Protein AF-A0A4R4FF65-F1 (afdb_monomer_lite)

InterPro domains:
  IPR001451 Hexapeptide repeat [PF00132] (103-134)
  IPR011004 Trimeric LpxA-like superfamily [SSF51161] (49-153)
  IPR024688 Maltose/galactoside acetyltransferase domain [PF12464] (8-51)
  IPR024688 Maltose/galactoside acetyltransferase domain [SM01266] (6-60)
  IPR051159 Hexapeptide-repeat containing acetyltransferases [PTHR23416] (49-154)

Structure (mmCIF, N/CA/C/O backbone):
data_AF-A0A4R4FF65-F1
#
_entry.id   AF-A0A4R4FF65-F1
#
loop_
_atom_site.group_PDB
_atom_site.id
_atom_site.type_symbol
_atom_site.label_atom_id
_atom_site.label_alt_id
_atom_site.label_comp_id
_atom_site.label_asym_id
_atom_site.label_entity_id
_atom_site.label_seq_id
_atom_site.pdbx_PDB_ins_code
_atom_site.Cartn_x
_atom_site.Cartn_y
_atom_site.Cartn_z
_atom_site.occupancy
_atom_site.B_iso_or_equiv
_atom_site.auth_seq_id
_atom_site.auth_comp_id
_atom_site.auth_asym_id
_atom_site.auth_atom_id
_atom_site.pdbx_PDB_model_num
ATOM 1 N N . MET A 1 1 ? 6.578 29.396 -7.187 1.00 62.75 1 MET A N 1
ATOM 2 C CA . MET A 1 1 ? 7.983 28.950 -7.055 1.00 62.75 1 MET A CA 1
ATOM 3 C C . MET A 1 1 ? 8.237 27.900 -8.118 1.00 62.75 1 MET A C 1
ATOM 5 O O . MET A 1 1 ? 7.314 27.151 -8.413 1.00 62.75 1 MET A O 1
ATOM 9 N N . ASN A 1 2 ? 9.427 27.871 -8.720 1.00 80.75 2 ASN A N 1
ATOM 10 C CA . ASN A 1 2 ? 9.789 26.778 -9.625 1.00 80.75 2 ASN A CA 1
ATOM 11 C C . ASN A 1 2 ? 9.836 25.466 -8.830 1.00 80.75 2 ASN A C 1
ATOM 13 O O . ASN A 1 2 ? 10.311 25.469 -7.695 1.00 80.75 2 ASN A O 1
ATOM 17 N N . LYS A 1 3 ? 9.320 24.378 -9.412 1.00 87.00 3 LYS A N 1
ATOM 18 C CA . LYS A 1 3 ? 9.414 23.034 -8.826 1.00 87.00 3 LYS A CA 1
ATOM 19 C C . LYS A 1 3 ? 10.885 22.621 -8.745 1.00 87.00 3 LYS A C 1
ATOM 21 O O . LYS A 1 3 ? 11.617 22.839 -9.715 1.00 87.00 3 LYS A O 1
ATOM 26 N N . ASP A 1 4 ? 11.296 22.043 -7.620 1.00 92.12 4 ASP A N 1
ATOM 27 C CA . ASP A 1 4 ? 12.595 21.374 -7.520 1.00 92.12 4 ASP A CA 1
ATOM 28 C C . ASP A 1 4 ? 12.581 20.042 -8.291 1.00 92.12 4 ASP A C 1
ATOM 30 O O . ASP A 1 4 ? 11.540 19.602 -8.796 1.00 92.12 4 ASP A O 1
ATOM 34 N N . GLU A 1 5 ? 13.744 19.413 -8.449 1.00 91.06 5 GLU A N 1
ATOM 35 C CA . GLU A 1 5 ? 13.855 18.221 -9.292 1.00 91.06 5 GLU A CA 1
ATOM 36 C C . GLU A 1 5 ? 13.153 17.008 -8.659 1.00 91.06 5 GLU A C 1
ATOM 38 O O . GLU A 1 5 ? 12.649 16.144 -9.379 1.00 91.06 5 GLU A O 1
ATOM 43 N N . LEU A 1 6 ? 13.035 16.969 -7.326 1.00 82.44 6 LEU A N 1
ATOM 44 C CA . LEU A 1 6 ? 12.293 15.934 -6.601 1.00 82.44 6 LEU A CA 1
ATOM 45 C C . LEU A 1 6 ? 10.779 16.072 -6.802 1.00 82.44 6 LEU A C 1
ATOM 47 O O . LEU A 1 6 ? 10.093 15.074 -7.014 1.00 82.44 6 LEU A O 1
ATOM 51 N N . GLN A 1 7 ? 10.255 17.292 -6.802 1.00 85.81 7 GLN A N 1
ATOM 52 C CA . GLN A 1 7 ? 8.849 17.571 -7.055 1.00 85.81 7 GLN A CA 1
ATO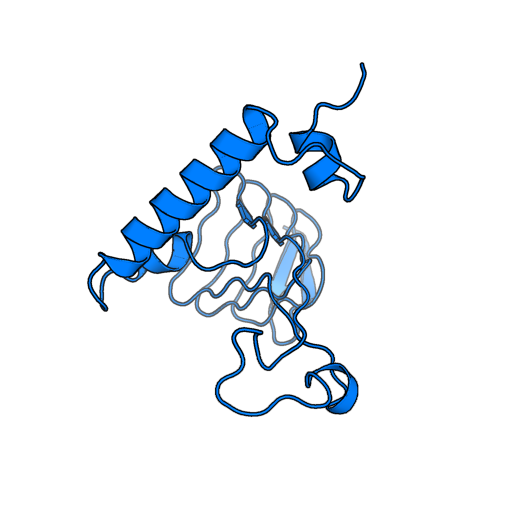M 53 C C . GLN A 1 7 ? 8.485 17.266 -8.509 1.00 85.81 7 GLN A C 1
ATOM 55 O O . GLN A 1 7 ? 7.465 16.631 -8.754 1.00 85.81 7 GLN A O 1
ATOM 60 N N . LYS A 1 8 ? 9.347 17.617 -9.474 1.00 85.88 8 LYS A N 1
ATOM 61 C CA . LYS A 1 8 ? 9.184 17.184 -10.874 1.00 85.88 8 LYS A CA 1
ATOM 62 C C . LYS A 1 8 ? 9.161 15.658 -10.987 1.00 85.88 8 LYS A C 1
ATOM 64 O O . LYS A 1 8 ? 8.294 15.112 -11.662 1.00 85.88 8 LYS A O 1
ATOM 69 N N . CYS A 1 9 ? 10.053 14.967 -10.271 1.00 73.62 9 CYS A N 1
ATOM 70 C CA . CYS A 1 9 ? 10.058 13.506 -10.193 1.00 73.62 9 CYS A CA 1
ATOM 71 C C . CYS A 1 9 ? 8.748 12.939 -9.608 1.00 73.62 9 CYS A C 1
ATOM 73 O O . CYS A 1 9 ? 8.252 11.932 -10.111 1.00 73.62 9 CYS A O 1
ATOM 75 N N . HIS A 1 10 ? 8.176 13.555 -8.568 1.00 79.31 10 HIS A N 1
ATOM 76 C CA . HIS A 1 10 ? 6.910 13.122 -7.960 1.00 79.31 10 HIS A CA 1
ATOM 77 C C . HIS A 1 10 ? 5.681 13.418 -8.825 1.00 79.31 10 HIS A C 1
ATOM 79 O O . HIS A 1 10 ? 4.732 12.634 -8.819 1.00 79.31 10 HIS A O 1
ATOM 85 N N . ASP A 1 11 ? 5.726 14.502 -9.594 1.00 84.06 11 ASP A N 1
ATOM 86 C CA . ASP A 1 11 ? 4.644 14.936 -10.478 1.00 84.06 11 ASP A CA 1
ATOM 87 C C . ASP A 1 11 ? 4.687 14.248 -11.858 1.00 84.06 11 ASP A C 1
ATOM 89 O O . ASP A 1 11 ? 3.785 14.439 -12.672 1.00 84.06 11 ASP A O 1
ATOM 93 N N . GLY A 1 12 ? 5.718 13.435 -12.129 1.00 72.69 12 GLY A N 1
ATOM 94 C CA . GLY A 1 12 ? 5.894 12.727 -13.403 1.00 72.69 12 GLY A CA 1
ATOM 95 C C . GLY A 1 12 ? 6.432 13.600 -14.545 1.00 72.69 12 GLY A C 1
ATOM 96 O O . GLY A 1 12 ? 6.235 13.276 -15.714 1.00 72.69 12 GLY A O 1
ATOM 97 N N . GLU A 1 13 ? 7.099 14.706 -14.221 1.00 87.69 13 GLU A N 1
ATOM 98 C CA . GLU A 1 13 ? 7.727 15.634 -15.165 1.00 87.69 13 GLU A CA 1
ATOM 99 C C . GLU A 1 13 ? 9.208 15.279 -15.423 1.00 87.69 13 GLU A C 1
ATOM 101 O O . GLU A 1 13 ? 9.821 14.499 -14.692 1.00 87.69 13 GLU A O 1
ATOM 106 N N . ASN A 1 14 ? 9.823 15.875 -16.454 1.00 78.62 14 ASN A N 1
ATOM 107 C CA . ASN A 1 14 ? 11.261 15.716 -16.715 1.00 78.62 14 ASN A CA 1
ATOM 108 C C . ASN A 1 14 ? 12.099 16.356 -15.594 1.00 78.62 14 ASN A C 1
ATOM 110 O O . ASN A 1 14 ? 11.927 17.541 -15.305 1.00 78.62 14 ASN A O 1
ATOM 114 N N . PHE A 1 15 ? 13.048 15.603 -15.027 1.00 87.06 15 PHE A N 1
ATOM 115 C CA . PHE A 1 15 ? 13.923 16.063 -13.943 1.00 87.06 15 PHE A CA 1
ATOM 116 C C . PHE A 1 15 ? 15.403 15.699 -14.154 1.00 87.06 15 PHE A C 1
ATOM 118 O O . PHE A 1 15 ? 15.752 14.789 -14.911 1.00 87.06 15 PHE A O 1
ATOM 125 N N . ILE A 1 16 ? 16.291 16.410 -13.459 1.00 81.81 16 ILE A N 1
ATOM 126 C CA . ILE A 1 16 ? 17.744 16.235 -13.486 1.00 81.81 16 ILE A CA 1
ATOM 127 C C . ILE A 1 16 ? 18.153 15.152 -12.476 1.00 81.81 16 ILE A C 1
ATOM 129 O O . ILE A 1 16 ? 18.171 15.358 -11.264 1.00 81.81 16 ILE A O 1
ATOM 133 N N . ALA A 1 17 ? 18.539 13.979 -12.981 1.00 55.12 17 ALA A N 1
ATOM 134 C CA . ALA A 1 17 ? 18.786 12.795 -12.153 1.00 55.12 17 ALA A CA 1
ATOM 135 C C . ALA A 1 17 ? 19.985 12.896 -11.181 1.00 55.12 17 ALA A C 1
ATOM 137 O O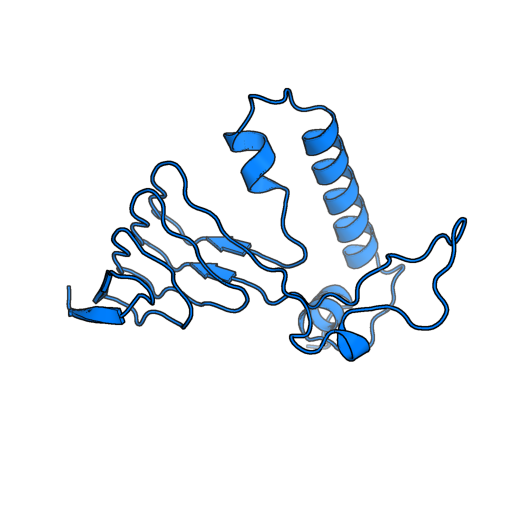 . ALA A 1 17 ? 20.086 12.096 -10.252 1.00 55.12 17 ALA A O 1
ATOM 138 N N . ASN A 1 18 ? 20.906 13.846 -11.382 1.00 81.31 18 ASN A N 1
ATOM 139 C CA . ASN A 1 18 ? 22.043 14.079 -10.482 1.00 81.31 18 ASN A CA 1
ATOM 140 C C . ASN A 1 18 ? 21.819 15.237 -9.493 1.00 81.31 18 ASN A C 1
ATOM 142 O O . ASN A 1 18 ? 22.748 15.576 -8.756 1.00 81.31 18 ASN A O 1
ATOM 146 N N . ALA A 1 19 ? 20.615 15.816 -9.449 1.00 85.62 19 ALA A N 1
ATOM 147 C CA . ALA A 1 19 ? 20.272 16.846 -8.478 1.00 85.62 19 ALA A CA 1
ATOM 148 C C . ALA A 1 19 ? 20.422 16.316 -7.033 1.00 85.62 19 ALA A C 1
ATOM 150 O O . ALA A 1 19 ? 20.128 15.139 -6.784 1.00 85.62 19 ALA A O 1
ATOM 151 N N . PRO A 1 20 ? 20.892 17.132 -6.070 1.00 84.38 20 PRO A N 1
ATOM 152 C CA . PRO A 1 20 ? 21.173 16.690 -4.701 1.00 84.38 20 PRO A CA 1
ATOM 153 C C . PRO A 1 20 ? 20.009 15.960 -4.016 1.00 84.38 20 PRO A C 1
ATOM 155 O O . PRO A 1 20 ? 20.219 14.945 -3.350 1.00 84.38 20 PRO A O 1
ATOM 158 N N . GLU A 1 21 ? 18.786 16.438 -4.215 1.00 81.56 21 GLU A N 1
ATOM 159 C CA . GLU A 1 21 ? 17.540 15.883 -3.694 1.00 81.56 21 GLU A CA 1
ATOM 160 C C . GLU A 1 21 ? 17.220 14.503 -4.291 1.00 81.56 21 GLU A C 1
ATOM 162 O O . GLU A 1 21 ? 16.879 13.570 -3.559 1.00 81.56 21 GLU A O 1
ATOM 167 N N . ILE A 1 22 ? 17.464 14.319 -5.591 1.00 75.88 22 ILE A N 1
ATOM 168 C CA . ILE A 1 22 ? 17.323 13.031 -6.280 1.00 75.88 22 ILE A CA 1
ATOM 169 C C . ILE A 1 22 ? 18.410 12.053 -5.827 1.00 75.88 22 ILE A C 1
ATOM 171 O O . ILE A 1 22 ? 18.132 10.892 -5.519 1.00 75.88 22 ILE A O 1
ATOM 175 N N . VAL A 1 23 ? 19.658 12.512 -5.717 1.00 72.06 23 VAL A N 1
ATOM 176 C CA . VAL A 1 23 ? 20.777 11.692 -5.228 1.00 72.06 23 VAL A CA 1
ATOM 177 C C . VAL A 1 23 ? 20.544 11.258 -3.778 1.00 72.06 23 VAL A C 1
ATOM 179 O O . VAL A 1 23 ? 20.841 10.113 -3.424 1.00 72.06 23 VAL A O 1
ATOM 182 N N . SER A 1 24 ? 19.994 12.137 -2.938 1.00 75.44 24 SER A N 1
ATOM 183 C CA . SER A 1 24 ? 19.607 11.832 -1.557 1.00 75.44 24 SER A CA 1
ATOM 184 C C . SER A 1 24 ? 18.493 10.781 -1.504 1.00 75.44 24 SER A C 1
ATOM 186 O O . SER A 1 24 ? 18.629 9.776 -0.799 1.00 75.44 24 SER A O 1
ATOM 188 N N . MET A 1 25 ? 17.454 10.934 -2.334 1.00 76.25 25 MET A N 1
ATOM 189 C CA . MET A 1 25 ? 16.380 9.948 -2.493 1.00 76.25 25 MET A CA 1
ATOM 190 C C . MET A 1 25 ? 16.928 8.569 -2.904 1.00 76.25 25 MET A C 1
ATOM 192 O O . MET A 1 25 ? 16.613 7.562 -2.266 1.00 76.25 25 MET A O 1
ATOM 196 N N . ILE A 1 26 ? 17.820 8.508 -3.901 1.00 62.25 26 ILE A N 1
ATOM 197 C CA . ILE A 1 26 ? 18.449 7.261 -4.374 1.00 62.25 26 ILE A CA 1
ATOM 198 C C . ILE A 1 26 ? 19.315 6.616 -3.281 1.00 62.25 26 ILE A C 1
ATOM 200 O O . ILE A 1 26 ? 19.302 5.394 -3.104 1.00 62.25 26 ILE A O 1
ATOM 204 N N . LYS A 1 27 ? 20.083 7.413 -2.527 1.00 59.66 27 LYS A N 1
ATOM 205 C CA . LYS A 1 27 ? 20.887 6.915 -1.398 1.00 59.66 27 LYS A CA 1
ATOM 206 C C . LYS A 1 27 ? 20.003 6.342 -0.292 1.00 59.66 27 LYS A C 1
ATOM 208 O O . LYS A 1 27 ? 20.335 5.282 0.242 1.00 59.66 27 LYS A O 1
ATOM 213 N N . ASN A 1 28 ? 18.883 6.994 0.016 1.00 63.44 28 ASN A N 1
ATOM 214 C CA . ASN A 1 28 ? 17.926 6.504 1.001 1.00 63.44 28 ASN A CA 1
ATOM 215 C C . ASN A 1 28 ? 17.268 5.192 0.545 1.00 63.44 28 ASN A C 1
ATOM 217 O O . ASN A 1 28 ? 17.249 4.235 1.313 1.00 63.44 28 ASN A O 1
ATOM 221 N N . ALA A 1 29 ? 16.845 5.095 -0.719 1.00 52.56 29 ALA A N 1
ATOM 222 C CA . ALA A 1 29 ? 16.308 3.857 -1.286 1.00 52.56 29 ALA A CA 1
ATOM 223 C C . ALA A 1 29 ? 17.314 2.696 -1.174 1.00 52.56 29 ALA A C 1
ATOM 225 O O . ALA A 1 29 ? 16.993 1.637 -0.642 1.00 52.56 29 ALA A O 1
ATOM 226 N N . ARG A 1 30 ? 18.581 2.920 -1.556 1.00 54.81 30 ARG A N 1
ATOM 227 C CA . ARG A 1 30 ? 19.656 1.916 -1.424 1.00 54.81 30 ARG A CA 1
ATOM 228 C C . ARG A 1 30 ? 19.921 1.509 0.027 1.00 54.81 30 ARG A C 1
ATOM 230 O O . ARG A 1 30 ? 20.261 0.355 0.278 1.00 54.81 30 ARG A O 1
ATOM 237 N N . ARG A 1 31 ? 19.810 2.439 0.980 1.00 65.94 31 ARG A N 1
ATOM 238 C CA . ARG A 1 31 ? 19.932 2.154 2.418 1.00 65.94 31 ARG A CA 1
ATOM 239 C C . ARG A 1 31 ? 18.809 1.227 2.880 1.00 65.94 31 ARG A C 1
ATOM 241 O O . ARG A 1 31 ? 19.105 0.215 3.504 1.00 65.94 31 ARG A O 1
ATOM 248 N N . LEU A 1 32 ? 17.564 1.533 2.518 1.00 53.66 32 LEU A N 1
ATOM 249 C CA . LEU A 1 32 ? 16.397 0.722 2.869 1.00 53.66 32 LEU A CA 1
ATOM 250 C C . LEU A 1 32 ? 16.482 -0.678 2.245 1.00 53.66 32 LEU A C 1
ATOM 252 O O . LEU A 1 32 ? 16.333 -1.664 2.955 1.00 53.66 32 LEU A O 1
ATOM 256 N N . THR A 1 33 ? 16.865 -0.799 0.970 1.00 47.59 33 THR A N 1
ATOM 257 C CA . THR A 1 33 ? 17.077 -2.111 0.327 1.00 47.59 33 THR A CA 1
ATOM 258 C C . THR A 1 33 ? 18.145 -2.950 1.032 1.00 47.59 33 THR A C 1
ATOM 260 O O . THR A 1 33 ? 17.979 -4.158 1.185 1.00 47.59 33 THR A O 1
ATOM 263 N N . ARG A 1 34 ? 19.245 -2.338 1.492 1.00 54.91 34 ARG A N 1
ATOM 264 C CA . ARG A 1 34 ? 20.256 -3.061 2.281 1.00 54.91 34 ARG A CA 1
ATOM 265 C C . ARG A 1 34 ? 19.695 -3.526 3.617 1.00 54.91 34 ARG A C 1
ATOM 267 O O . ARG A 1 34 ? 19.923 -4.675 3.959 1.00 54.91 34 ARG A O 1
ATOM 274 N N . MET A 1 35 ? 18.945 -2.669 4.311 1.00 52.28 35 MET A N 1
ATOM 275 C CA . MET A 1 35 ? 18.279 -3.019 5.570 1.00 52.28 35 MET A CA 1
ATOM 276 C C . MET A 1 35 ? 17.289 -4.178 5.394 1.00 52.28 35 MET A C 1
ATOM 278 O O . MET A 1 35 ? 17.235 -5.057 6.246 1.00 52.28 35 MET A O 1
ATOM 282 N N . TYR A 1 36 ? 16.568 -4.226 4.268 1.00 57.97 36 TYR A N 1
ATOM 283 C CA . TYR A 1 36 ? 15.707 -5.357 3.915 1.00 57.97 36 TYR A CA 1
ATOM 284 C C . TYR A 1 36 ? 16.517 -6.637 3.705 1.00 57.97 36 TYR A C 1
ATOM 286 O O . TYR A 1 36 ? 16.244 -7.653 4.338 1.00 57.97 36 TYR A O 1
ATOM 294 N N . ASN A 1 37 ? 17.553 -6.585 2.865 1.00 49.56 37 ASN A N 1
ATOM 295 C CA . ASN A 1 37 ? 18.378 -7.754 2.553 1.00 49.56 37 ASN A CA 1
ATOM 296 C C . ASN A 1 37 ? 19.176 -8.274 3.759 1.00 49.56 37 ASN A C 1
ATOM 298 O O . ASN A 1 37 ? 19.511 -9.453 3.791 1.00 49.56 37 ASN A O 1
ATOM 302 N N . SER A 1 38 ? 19.491 -7.411 4.729 1.00 54.38 38 SER A N 1
ATOM 303 C CA . SER A 1 38 ? 20.193 -7.775 5.965 1.00 54.38 38 SER A CA 1
ATOM 304 C C . SER A 1 38 ? 19.263 -8.156 7.118 1.00 54.38 38 SER A C 1
ATOM 306 O O . SER A 1 38 ? 19.753 -8.469 8.197 1.00 54.38 38 SER A O 1
ATOM 308 N N . SER A 1 39 ? 17.944 -8.063 6.940 1.00 55.94 39 SER A N 1
ATOM 309 C CA . SER A 1 39 ? 16.981 -8.471 7.965 1.00 55.94 39 SER A CA 1
ATOM 310 C C . SER A 1 39 ? 16.807 -9.990 7.966 1.00 55.94 39 SER A C 1
ATOM 312 O O . SER A 1 39 ? 16.900 -10.628 6.913 1.00 55.94 39 SER A O 1
ATOM 314 N N . GLU A 1 40 ? 16.527 -10.590 9.120 1.00 46.34 40 GLU A N 1
ATOM 315 C CA . GLU A 1 40 ? 16.196 -12.017 9.189 1.00 46.34 40 GLU A CA 1
ATOM 316 C C . GLU A 1 40 ? 14.827 -12.295 8.549 1.00 46.34 40 GLU A C 1
ATOM 318 O O . GLU A 1 40 ? 14.016 -11.385 8.351 1.00 46.34 40 GLU A O 1
ATOM 323 N N . TYR A 1 41 ? 14.597 -13.535 8.111 1.00 39.44 41 TYR A N 1
ATOM 324 C CA . TYR A 1 41 ? 13.389 -13.918 7.365 1.00 39.44 41 TYR A CA 1
ATOM 325 C C . TYR A 1 41 ? 12.095 -13.678 8.165 1.00 39.44 41 TYR A C 1
ATOM 327 O O . TYR A 1 41 ? 11.058 -13.362 7.587 1.00 39.44 41 TYR A O 1
ATOM 335 N N . ASP A 1 42 ? 12.180 -13.776 9.487 1.00 41.12 42 ASP A N 1
ATOM 336 C CA . ASP A 1 42 ? 11.118 -13.591 10.476 1.00 41.12 42 ASP A CA 1
ATOM 337 C C . ASP A 1 42 ? 11.010 -12.153 11.023 1.00 41.12 42 ASP A C 1
ATOM 339 O O . ASP A 1 42 ? 10.089 -11.855 11.783 1.00 41.12 42 ASP A O 1
ATOM 343 N N . ALA A 1 43 ? 11.858 -11.221 10.572 1.00 53.47 43 ALA A N 1
ATOM 344 C CA . ALA A 1 43 ? 11.748 -9.790 10.873 1.00 53.47 43 ALA A CA 1
ATOM 345 C C . ALA A 1 43 ? 10.656 -9.109 10.016 1.00 53.47 43 ALA A C 1
ATOM 347 O O . ALA A 1 43 ? 10.914 -8.167 9.258 1.00 53.47 43 ALA A O 1
ATOM 348 N N . VAL A 1 44 ? 9.426 -9.624 10.113 1.00 47.97 44 VAL A N 1
ATOM 349 C CA . VAL A 1 44 ? 8.265 -9.279 9.273 1.00 47.97 44 VAL A CA 1
ATOM 350 C C . VAL A 1 44 ? 7.977 -7.774 9.282 1.00 47.97 44 VAL A C 1
ATOM 352 O O . VAL A 1 44 ? 7.803 -7.190 8.212 1.00 47.97 44 VAL A O 1
ATOM 355 N N . ASP A 1 45 ? 8.040 -7.126 10.446 1.00 47.12 45 ASP A N 1
ATOM 356 C CA . ASP A 1 45 ? 7.730 -5.695 10.601 1.00 47.12 45 ASP A CA 1
ATOM 357 C C . ASP A 1 45 ? 8.751 -4.791 9.887 1.00 47.12 45 ASP A C 1
ATOM 359 O O . ASP A 1 45 ? 8.410 -3.787 9.259 1.00 47.12 45 ASP A O 1
ATOM 363 N N . VAL A 1 46 ? 10.028 -5.187 9.908 1.00 53.94 46 VAL A N 1
ATOM 364 C CA . VAL A 1 46 ? 11.112 -4.480 9.212 1.00 53.94 46 VAL A CA 1
ATOM 365 C C . VAL A 1 46 ? 10.975 -4.663 7.702 1.00 53.94 46 VAL A C 1
ATOM 367 O O . VAL A 1 46 ? 11.120 -3.704 6.946 1.00 53.94 46 VAL A O 1
ATOM 370 N N . ARG A 1 47 ? 10.641 -5.876 7.251 1.00 54.72 47 ARG A N 1
ATOM 371 C CA . ARG A 1 47 ? 10.507 -6.218 5.829 1.00 54.72 47 ARG A CA 1
ATOM 372 C C . ARG A 1 47 ? 9.288 -5.574 5.164 1.00 54.72 47 ARG A C 1
ATOM 374 O O . ARG A 1 47 ? 9.404 -5.117 4.026 1.00 54.72 47 ARG A O 1
ATOM 381 N N . GLN A 1 48 ? 8.154 -5.502 5.862 1.00 54.00 48 GLN A N 1
ATOM 382 C CA . GLN A 1 48 ? 6.915 -4.891 5.361 1.00 54.00 48 GLN A CA 1
ATOM 383 C C . GLN A 1 48 ? 7.048 -3.386 5.112 1.00 54.00 48 GLN A C 1
ATOM 385 O O . GLN A 1 48 ? 6.438 -2.867 4.186 1.00 54.00 48 GLN A O 1
ATOM 390 N N . SER A 1 49 ? 7.901 -2.691 5.863 1.00 49.38 49 SER A N 1
ATOM 391 C CA . SER A 1 49 ? 8.124 -1.252 5.671 1.00 49.38 49 SER A CA 1
ATOM 392 C C . SER A 1 49 ? 8.987 -0.882 4.444 1.00 49.38 49 SER A C 1
ATOM 394 O O . SER A 1 49 ? 9.161 0.305 4.169 1.00 49.38 49 SER A O 1
ATOM 396 N N . ILE A 1 50 ? 9.542 -1.860 3.702 1.00 55.88 50 ILE A N 1
ATOM 397 C CA . ILE A 1 50 ? 10.564 -1.628 2.655 1.00 55.88 50 ILE A CA 1
ATOM 398 C C . ILE A 1 50 ? 10.123 -2.043 1.227 1.00 55.88 50 ILE A C 1
ATOM 400 O O . ILE A 1 50 ? 10.702 -1.571 0.247 1.00 55.88 50 ILE A O 1
ATOM 404 N N . LEU A 1 51 ? 9.119 -2.909 1.066 1.00 51.44 51 LEU A N 1
ATOM 405 C CA . LEU A 1 51 ? 8.774 -3.553 -0.215 1.00 51.44 51 LEU A CA 1
ATOM 406 C C . LEU A 1 51 ? 7.649 -2.852 -0.998 1.00 51.44 51 LEU A C 1
ATOM 408 O O . LEU A 1 51 ? 6.598 -3.447 -1.208 1.00 51.44 51 LEU A O 1
ATOM 412 N N . ASP A 1 52 ? 7.873 -1.647 -1.523 1.00 56.44 52 ASP A N 1
ATOM 413 C CA . ASP A 1 52 ? 6.920 -1.057 -2.472 1.00 56.44 52 ASP A CA 1
ATOM 414 C C . ASP A 1 52 ? 7.587 -0.298 -3.622 1.00 56.44 52 ASP A C 1
ATOM 416 O O . ASP A 1 52 ? 8.511 0.493 -3.440 1.00 56.44 52 ASP A O 1
ATOM 420 N N . CYS A 1 53 ? 7.116 -0.567 -4.847 1.00 61.19 53 CYS A N 1
ATOM 421 C CA . CYS A 1 53 ? 7.604 0.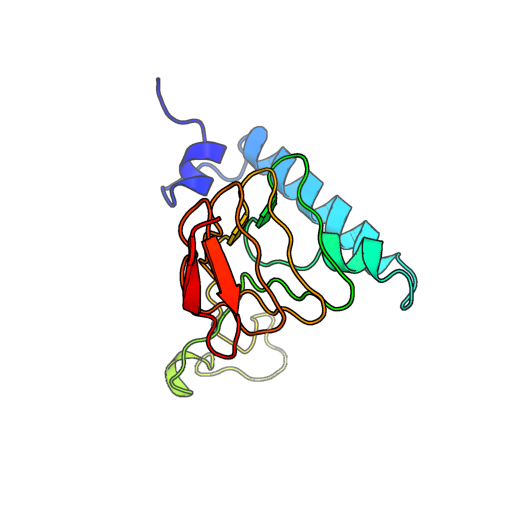058 -6.080 1.00 61.19 53 CYS A CA 1
ATOM 422 C C . CYS A 1 53 ? 7.199 1.538 -6.203 1.00 61.19 53 CYS A C 1
ATOM 424 O O . CYS A 1 53 ? 7.662 2.219 -7.119 1.00 61.19 53 CYS A O 1
ATOM 426 N N . ASN A 1 54 ? 6.318 2.027 -5.328 1.00 64.25 54 ASN A N 1
ATOM 427 C CA . ASN A 1 54 ? 5.894 3.421 -5.245 1.00 64.25 54 ASN A CA 1
ATOM 428 C C . ASN A 1 54 ? 5.671 3.833 -3.775 1.00 64.25 54 ASN A C 1
ATOM 430 O O . ASN A 1 54 ? 5.826 3.034 -2.857 1.00 64.25 54 ASN A O 1
ATOM 434 N N . LYS A 1 55 ? 5.331 5.100 -3.536 1.00 78.31 55 LYS A N 1
ATOM 435 C CA . LYS A 1 55 ? 5.158 5.664 -2.197 1.00 78.31 55 LYS A CA 1
ATOM 436 C C . LYS A 1 55 ? 3.938 5.070 -1.486 1.00 78.31 55 LYS A C 1
ATOM 438 O O . LYS A 1 55 ? 2.847 5.029 -2.054 1.00 78.31 55 LYS A O 1
ATOM 443 N N . ILE A 1 56 ? 4.114 4.729 -0.214 1.00 79.44 56 ILE A N 1
ATOM 444 C CA . ILE A 1 56 ? 3.022 4.538 0.741 1.00 79.44 56 ILE A CA 1
ATOM 445 C C . ILE A 1 56 ? 3.082 5.664 1.768 1.00 79.44 56 ILE A C 1
ATOM 447 O O . ILE A 1 56 ? 4.128 5.909 2.370 1.00 79.44 56 ILE A O 1
ATOM 451 N N . VAL A 1 57 ? 1.966 6.371 1.937 1.00 81.81 57 VAL A N 1
ATOM 452 C CA . VAL A 1 57 ? 1.794 7.418 2.950 1.00 81.81 57 VAL A CA 1
ATOM 453 C C . VAL A 1 57 ? 0.790 6.931 3.981 1.00 81.81 57 VAL A C 1
ATOM 455 O O . VAL A 1 57 ? -0.302 6.513 3.612 1.00 81.81 57 VAL A O 1
ATOM 458 N N . ILE A 1 58 ? 1.157 7.003 5.259 1.00 84.00 58 ILE A N 1
ATOM 459 C CA . ILE A 1 58 ? 0.299 6.639 6.389 1.00 84.00 58 ILE A CA 1
ATOM 460 C C . ILE A 1 58 ? 0.215 7.850 7.318 1.00 84.00 58 ILE A C 1
ATOM 462 O O . ILE A 1 58 ? 1.251 8.373 7.729 1.00 84.00 58 ILE A O 1
ATOM 466 N N . GLY A 1 59 ? -1.004 8.312 7.592 1.00 76.88 59 GLY A N 1
ATOM 467 C CA . GLY A 1 59 ? -1.285 9.424 8.494 1.00 76.88 59 GLY A CA 1
ATOM 468 C C . GLY A 1 59 ? -1.175 9.039 9.969 1.00 76.88 59 GLY A C 1
ATOM 469 O O . GLY A 1 59 ? -1.201 7.858 10.329 1.00 76.88 59 GLY A O 1
ATOM 470 N N . ASP A 1 60 ? -1.082 10.054 10.825 1.00 77.44 60 ASP A N 1
ATOM 471 C CA . ASP A 1 60 ? -0.914 9.889 12.269 1.00 77.44 60 ASP A CA 1
ATOM 472 C C . ASP A 1 60 ? -2.067 9.096 12.909 1.00 77.44 60 ASP A C 1
ATOM 474 O O . ASP A 1 60 ? -3.195 9.074 12.413 1.00 77.44 60 ASP A O 1
ATOM 478 N N . ASN A 1 61 ? -1.782 8.429 14.031 1.00 77.06 61 ASN A N 1
ATOM 479 C CA . ASN A 1 61 ? -2.744 7.623 14.799 1.00 77.06 61 ASN A CA 1
ATOM 480 C C . ASN A 1 61 ? -3.438 6.500 13.997 1.00 77.06 61 ASN A C 1
ATOM 482 O O . ASN A 1 61 ? -4.509 6.032 14.384 1.00 77.06 61 ASN A O 1
ATOM 486 N N . THR A 1 62 ? -2.842 6.054 12.887 1.00 77.81 62 THR A N 1
ATOM 487 C CA . THR A 1 62 ? -3.341 4.908 12.118 1.00 77.81 62 THR A CA 1
ATOM 488 C C . THR A 1 62 ? -2.960 3.595 12.796 1.00 77.81 62 THR A C 1
ATOM 490 O O . THR A 1 62 ? -1.788 3.348 13.082 1.00 77.81 62 THR A O 1
ATOM 493 N N . LEU A 1 63 ? -3.940 2.717 13.000 1.00 69.62 63 LEU A N 1
ATOM 494 C CA . LEU A 1 63 ? -3.743 1.369 13.523 1.00 69.62 63 LEU A CA 1
ATOM 495 C C . LEU A 1 63 ? -3.792 0.345 12.384 1.00 69.62 63 LEU A C 1
ATOM 497 O O . LEU A 1 63 ? -4.794 0.252 11.678 1.00 69.62 63 LEU A O 1
ATOM 501 N N . ILE A 1 64 ? -2.742 -0.466 12.240 1.00 82.38 64 ILE A N 1
ATOM 502 C CA . ILE A 1 64 ? -2.661 -1.543 11.243 1.00 82.38 64 ILE A CA 1
ATOM 503 C C . ILE A 1 64 ? -2.588 -2.884 11.972 1.00 82.38 64 ILE A C 1
ATOM 505 O O . ILE A 1 64 ? -1.673 -3.124 12.757 1.00 82.38 64 ILE A O 1
ATOM 509 N N . ALA A 1 65 ? -3.575 -3.748 11.744 1.00 73.12 65 ALA A N 1
ATOM 510 C CA . ALA A 1 65 ? -3.639 -5.069 12.355 1.00 73.12 65 ALA A CA 1
ATOM 511 C C . ALA A 1 65 ? -2.764 -6.104 11.618 1.00 73.12 65 ALA A C 1
ATOM 513 O O . ALA A 1 65 ? -2.171 -5.842 10.573 1.00 73.12 65 ALA A O 1
ATOM 514 N N . SER A 1 66 ? -2.689 -7.316 12.168 1.00 71.06 66 SER A N 1
ATOM 515 C CA . SER A 1 66 ? -1.859 -8.399 11.633 1.00 71.06 66 SER A CA 1
ATOM 516 C C . SER A 1 66 ? -2.240 -8.803 10.203 1.00 71.06 66 SER A C 1
ATOM 518 O O . SER A 1 66 ? -3.416 -8.816 9.834 1.00 71.06 66 SER A O 1
ATOM 520 N N . ASN A 1 67 ? -1.244 -9.233 9.423 1.00 77.00 67 ASN A N 1
ATOM 521 C CA . ASN A 1 67 ? -1.402 -9.762 8.061 1.00 77.00 67 ASN A CA 1
ATOM 522 C C . ASN A 1 67 ? -1.993 -8.774 7.038 1.00 77.00 67 ASN A C 1
ATOM 524 O O . ASN A 1 67 ? -2.568 -9.204 6.040 1.00 77.00 67 ASN A O 1
ATOM 528 N N . VAL A 1 68 ? -1.849 -7.467 7.264 1.00 83.31 68 VAL A N 1
ATOM 529 C CA . VAL A 1 68 ? -2.174 -6.455 6.252 1.00 83.31 68 VAL A CA 1
ATOM 530 C C . VAL A 1 68 ? -1.131 -6.465 5.135 1.00 83.31 68 VAL A C 1
ATOM 532 O O . VAL A 1 68 ? 0.067 -6.608 5.380 1.00 83.31 68 VAL A O 1
ATOM 535 N N . GLN A 1 69 ? -1.597 -6.318 3.899 1.00 87.69 69 GLN A N 1
ATOM 536 C CA . GLN A 1 69 ? -0.774 -6.260 2.697 1.00 87.69 69 GLN A CA 1
ATOM 537 C C . GLN A 1 69 ? -1.077 -4.960 1.960 1.00 87.69 69 GLN A C 1
ATOM 539 O O . GLN A 1 69 ? -2.230 -4.685 1.632 1.00 87.69 69 GLN A O 1
ATOM 544 N N . LEU A 1 70 ? -0.049 -4.165 1.688 1.00 85.12 70 LEU A N 1
ATOM 545 C CA . LEU A 1 70 ? -0.161 -2.952 0.889 1.00 85.12 70 LEU A CA 1
ATOM 546 C C . LEU A 1 70 ? 0.622 -3.186 -0.398 1.00 85.12 70 LEU A C 1
ATOM 548 O O . LEU A 1 70 ? 1.780 -3.588 -0.345 1.00 85.12 70 LEU A O 1
ATOM 552 N N . TYR A 1 71 ? -0.026 -3.001 -1.543 1.00 85.75 71 TYR A N 1
ATOM 553 C CA . TYR A 1 71 ? 0.597 -3.236 -2.836 1.00 85.75 71 TYR A CA 1
ATOM 554 C C . TYR A 1 71 ? 0.548 -1.976 -3.669 1.00 85.75 71 TYR A C 1
ATOM 556 O O . TYR A 1 71 ? -0.516 -1.555 -4.105 1.00 85.75 71 TYR A O 1
ATOM 564 N N . THR A 1 72 ? 1.708 -1.407 -3.966 1.00 82.31 72 THR A N 1
ATOM 565 C CA . THR A 1 72 ? 1.808 -0.312 -4.936 1.00 82.31 72 THR A CA 1
ATOM 566 C C . THR A 1 72 ? 2.021 -0.801 -6.363 1.00 82.31 72 THR A C 1
ATOM 568 O O . THR A 1 72 ? 1.720 -0.062 -7.295 1.00 82.31 72 THR A O 1
ATOM 571 N N . ALA A 1 73 ? 2.501 -2.030 -6.573 1.00 81.62 73 ALA A N 1
ATOM 572 C CA . ALA A 1 73 ? 2.800 -2.583 -7.894 1.00 81.62 73 ALA A CA 1
ATOM 573 C C . ALA A 1 73 ? 1.624 -3.358 -8.518 1.00 81.62 73 ALA A C 1
ATOM 575 O O . ALA A 1 73 ? 0.890 -4.073 -7.839 1.00 81.62 73 ALA A O 1
ATOM 576 N N . ALA A 1 74 ? 1.488 -3.262 -9.839 1.00 82.81 74 ALA A N 1
ATOM 577 C CA . ALA A 1 74 ? 0.598 -4.065 -10.670 1.00 82.81 74 ALA A CA 1
ATOM 578 C C . ALA A 1 74 ? 1.266 -4.400 -12.012 1.00 82.81 74 ALA A C 1
ATOM 580 O O . ALA A 1 74 ? 2.246 -3.782 -12.425 1.00 82.81 74 ALA A O 1
ATOM 581 N N . HIS A 1 75 ? 0.698 -5.367 -12.727 1.00 84.56 75 HIS A N 1
ATOM 582 C CA . HIS A 1 75 ? 1.126 -5.730 -14.074 1.00 84.56 75 HIS A CA 1
ATOM 583 C C . HIS A 1 75 ? -0.007 -5.527 -15.082 1.00 84.56 75 HIS A C 1
ATOM 585 O O . HIS A 1 75 ? -1.176 -5.674 -14.709 1.00 84.56 75 HIS A O 1
ATOM 591 N N . PRO A 1 76 ? 0.310 -5.266 -16.365 1.00 85.56 76 PRO A N 1
ATOM 592 C CA . PRO A 1 76 ? -0.677 -5.315 -17.434 1.00 85.56 76 PRO A CA 1
ATOM 593 C C . PRO A 1 76 ? -1.448 -6.642 -17.426 1.00 85.56 76 PRO A C 1
ATOM 595 O O . PRO A 1 76 ? -0.885 -7.709 -17.167 1.00 85.56 76 PRO A O 1
ATOM 598 N N . LEU A 1 77 ? -2.753 -6.576 -17.699 1.00 88.12 77 LEU A N 1
ATOM 599 C CA . LEU A 1 77 ? -3.622 -7.756 -17.662 1.00 88.12 77 LEU A CA 1
ATOM 600 C C . LEU A 1 77 ? -3.382 -8.678 -18.859 1.00 88.12 77 LEU A C 1
ATOM 602 O O . LEU A 1 77 ? -3.418 -9.901 -18.718 1.00 88.12 77 LEU A O 1
ATOM 606 N N . LYS A 1 78 ? -3.128 -8.104 -20.041 1.00 90.06 78 LYS A N 1
ATOM 607 C CA . LYS A 1 78 ? -2.850 -8.897 -21.238 1.00 90.06 78 LYS A CA 1
ATOM 608 C C . LYS A 1 78 ? -1.430 -9.438 -21.174 1.00 90.06 78 LYS A C 1
ATOM 610 O O . LYS A 1 78 ? -0.480 -8.686 -20.984 1.00 90.06 78 LYS A O 1
ATOM 615 N N . ALA A 1 79 ? -1.277 -10.739 -21.409 1.00 84.38 79 ALA A N 1
ATOM 616 C CA . ALA A 1 79 ? 0.028 -11.395 -21.374 1.00 84.38 79 ALA A CA 1
ATOM 617 C C . ALA A 1 79 ? 1.040 -10.742 -22.333 1.00 84.38 79 ALA A C 1
ATOM 619 O O . ALA A 1 79 ? 2.166 -10.492 -21.923 1.00 84.38 79 ALA A O 1
ATOM 620 N N . GLY A 1 80 ? 0.628 -10.389 -23.556 1.00 85.75 80 GLY A N 1
ATOM 621 C CA . GLY A 1 80 ? 1.506 -9.722 -24.527 1.00 85.75 80 GLY A CA 1
ATOM 622 C C . GLY A 1 80 ? 1.967 -8.321 -24.106 1.00 85.75 80 GLY A C 1
ATOM 623 O O . GLY A 1 80 ? 3.045 -7.906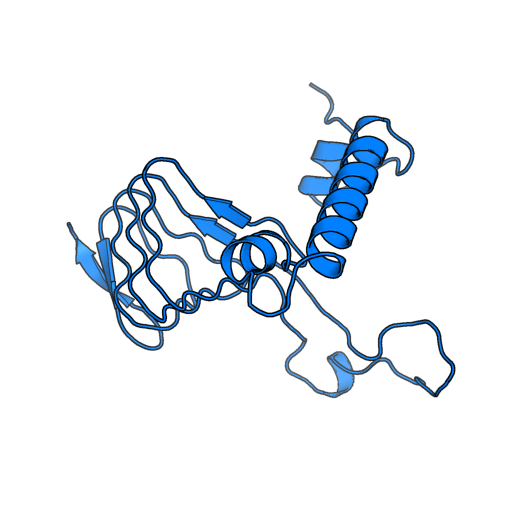 -24.495 1.00 85.75 80 GLY A O 1
ATOM 624 N N . GLU A 1 81 ? 1.189 -7.618 -23.277 1.00 85.38 81 GLU A N 1
ATOM 625 C CA . GLU A 1 81 ? 1.581 -6.320 -22.702 1.00 85.38 81 GLU A CA 1
ATOM 626 C C . GLU A 1 81 ? 2.423 -6.499 -21.428 1.00 85.38 81 GLU A C 1
ATOM 628 O O . GLU A 1 81 ? 3.198 -5.623 -21.058 1.00 85.38 81 GLU A O 1
ATOM 633 N N . ARG A 1 82 ? 2.258 -7.627 -20.726 1.00 85.81 82 ARG A N 1
ATOM 634 C CA . ARG A 1 82 ? 2.973 -7.944 -19.485 1.00 85.81 82 ARG A CA 1
ATOM 635 C C . ARG A 1 82 ? 4.364 -8.509 -19.739 1.00 85.81 82 ARG A C 1
ATOM 637 O O . ARG A 1 82 ? 5.239 -8.295 -18.911 1.00 85.81 82 ARG A O 1
ATOM 644 N N . LEU A 1 83 ? 4.560 -9.251 -20.823 1.00 79.69 83 LEU A N 1
ATOM 645 C CA . LEU A 1 83 ? 5.834 -9.876 -21.172 1.00 79.69 83 LEU A CA 1
ATOM 646 C C . LEU A 1 83 ? 6.691 -8.926 -22.004 1.00 79.69 83 LEU A C 1
ATOM 648 O O . LEU A 1 83 ? 6.193 -8.260 -22.904 1.00 79.69 83 LEU A O 1
ATOM 652 N N . VAL A 1 84 ? 7.993 -8.910 -21.739 1.00 75.62 84 VAL A N 1
ATOM 653 C CA . VAL A 1 84 ? 8.937 -8.170 -22.575 1.00 75.62 84 VAL A CA 1
ATOM 654 C C . VAL A 1 84 ? 9.234 -8.970 -23.850 1.00 75.62 84 VAL A C 1
ATOM 656 O O . VAL A 1 84 ? 9.795 -10.066 -23.792 1.00 75.62 84 VAL A O 1
ATOM 659 N N . GLU A 1 85 ? 8.883 -8.419 -25.014 1.00 79.12 85 GLU A N 1
ATOM 660 C CA . GLU A 1 85 ? 9.097 -9.072 -26.312 1.00 79.12 85 GLU A CA 1
ATOM 661 C C . GLU A 1 85 ? 10.588 -9.333 -26.590 1.00 79.12 85 GLU A C 1
ATOM 663 O O . GLU A 1 85 ? 11.456 -8.488 -26.335 1.00 79.12 85 GLU A O 1
ATOM 668 N N . GLY A 1 86 ? 10.896 -10.528 -27.104 1.00 74.31 86 GLY A N 1
ATOM 669 C CA . GLY A 1 86 ? 12.261 -10.945 -27.427 1.00 74.31 86 GLY A CA 1
ATOM 670 C C . GLY A 1 86 ? 13.155 -11.146 -26.202 1.00 74.31 86 GLY A C 1
ATOM 671 O O . GLY A 1 86 ? 14.373 -11.057 -26.317 1.00 74.31 86 GLY A O 1
ATOM 672 N N . TRP A 1 87 ? 12.590 -11.347 -25.008 1.00 75.69 87 TRP A N 1
ATOM 673 C CA . TRP A 1 87 ? 13.378 -11.682 -23.825 1.00 75.69 87 TRP A CA 1
ATOM 674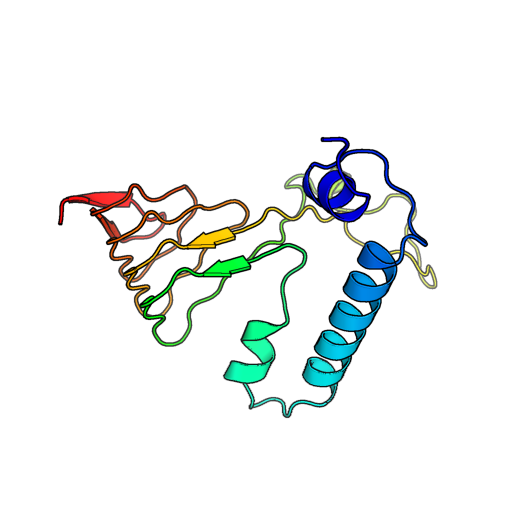 C C . TRP A 1 87 ? 13.934 -13.111 -23.921 1.00 75.69 87 TRP A C 1
ATOM 676 O O . TRP A 1 87 ? 13.185 -14.062 -24.135 1.00 75.69 87 TRP A O 1
ATOM 686 N N . HIS A 1 88 ? 15.245 -13.267 -23.731 1.00 68.69 88 HIS A N 1
ATOM 687 C CA . HIS A 1 88 ? 15.908 -14.560 -23.573 1.00 68.69 88 HIS A CA 1
ATOM 688 C C . HIS A 1 88 ? 17.014 -14.445 -22.511 1.00 68.69 88 HIS A C 1
ATOM 690 O O . HIS A 1 88 ? 17.657 -13.396 -22.400 1.00 68.69 88 HIS A O 1
ATOM 696 N N . PRO A 1 89 ? 17.297 -15.490 -21.719 1.00 60.78 89 PRO A N 1
ATOM 697 C CA . PRO A 1 89 ? 18.492 -15.503 -20.882 1.00 60.78 89 PRO A CA 1
ATOM 698 C C . PRO A 1 89 ? 19.755 -15.354 -21.758 1.00 60.78 89 PRO A C 1
ATOM 700 O O . PRO A 1 89 ? 19.761 -15.860 -22.883 1.00 60.78 89 PRO A O 1
ATOM 703 N N . PRO A 1 90 ? 20.826 -14.674 -21.309 1.00 62.38 90 PRO A N 1
ATOM 704 C CA . PRO A 1 90 ? 21.037 -14.023 -20.015 1.00 62.38 90 PRO A CA 1
ATOM 705 C C . PRO A 1 90 ? 20.808 -12.494 -20.069 1.00 62.38 90 PRO A C 1
ATOM 707 O O . PRO A 1 90 ? 21.708 -11.712 -19.762 1.00 62.38 90 PRO A O 1
ATOM 710 N N . MET A 1 91 ? 19.627 -12.027 -20.488 1.00 63.12 91 MET A N 1
ATOM 711 C CA . MET A 1 91 ? 19.338 -10.586 -20.510 1.00 63.12 91 MET A CA 1
ATOM 712 C C . MET A 1 91 ? 19.243 -9.965 -19.109 1.00 63.12 91 MET A C 1
ATOM 714 O O . MET A 1 91 ? 18.635 -10.518 -18.198 1.00 63.12 91 MET A O 1
ATOM 718 N N . SER A 1 92 ? 19.773 -8.748 -18.978 1.00 56.12 92 SER A N 1
ATOM 719 C CA . SER A 1 92 ? 19.781 -7.935 -17.754 1.00 56.12 92 SER A CA 1
ATOM 720 C C . SER A 1 92 ? 18.504 -7.110 -17.520 1.00 56.12 92 SER A C 1
ATOM 722 O O . SER A 1 92 ? 18.407 -6.422 -16.504 1.00 56.12 92 SER A O 1
ATOM 724 N N . ARG A 1 93 ? 17.515 -7.162 -18.427 1.00 55.75 93 ARG A N 1
ATOM 725 C CA . ARG A 1 93 ? 16.215 -6.481 -18.267 1.00 55.75 93 ARG A CA 1
ATOM 726 C C . ARG A 1 93 ? 15.182 -7.391 -17.579 1.00 55.75 93 ARG A C 1
ATOM 728 O O . ARG A 1 93 ? 15.168 -8.591 -17.871 1.00 55.75 93 ARG A O 1
ATOM 735 N N . PRO A 1 94 ? 14.309 -6.852 -16.703 1.00 56.56 94 PRO A N 1
ATOM 736 C CA . PRO A 1 94 ? 13.253 -7.634 -16.066 1.00 56.56 94 PRO A CA 1
ATOM 737 C C . PRO A 1 94 ? 12.298 -8.216 -17.114 1.00 56.56 94 PRO A C 1
ATOM 739 O O . PRO A 1 94 ? 12.019 -7.592 -18.132 1.00 56.56 94 PRO A O 1
ATOM 742 N N . PHE A 1 95 ? 11.817 -9.430 -16.859 1.00 65.88 95 PHE A N 1
ATOM 743 C CA . PHE A 1 95 ? 10.969 -10.198 -17.777 1.00 65.88 95 PHE A CA 1
ATOM 744 C C . PHE A 1 95 ? 9.547 -9.623 -17.931 1.00 65.88 95 PHE A C 1
ATOM 746 O O . PHE A 1 95 ? 8.892 -9.867 -18.945 1.00 65.88 95 PHE A O 1
ATOM 753 N N . PHE A 1 96 ? 9.083 -8.840 -16.948 1.00 71.50 96 PHE A N 1
ATOM 754 C CA . PHE A 1 96 ? 7.727 -8.298 -16.904 1.00 71.50 96 PHE A CA 1
ATOM 755 C C . PHE A 1 96 ? 7.690 -6.768 -16.970 1.00 71.50 96 PHE A C 1
ATOM 757 O O . PHE A 1 96 ? 8.454 -6.090 -16.282 1.00 71.50 96 PHE A O 1
ATOM 764 N N . HIS A 1 97 ? 6.734 -6.229 -17.726 1.00 73.50 97 HIS A N 1
ATOM 765 C CA . HIS A 1 97 ? 6.279 -4.852 -17.580 1.00 73.50 97 HIS A CA 1
ATOM 766 C C . HIS A 1 97 ? 5.480 -4.711 -16.273 1.00 73.50 97 HIS A C 1
ATOM 768 O O . HIS A 1 97 ? 4.565 -5.493 -15.999 1.00 73.50 97 HIS A O 1
ATOM 774 N N . THR A 1 98 ? 5.817 -3.702 -15.471 1.00 73.38 98 THR A N 1
ATOM 775 C CA . THR A 1 98 ? 5.202 -3.410 -14.166 1.00 73.38 98 THR A CA 1
ATOM 776 C C . THR A 1 98 ? 4.832 -1.934 -14.120 1.00 73.38 98 THR A C 1
ATOM 778 O O . THR A 1 98 ? 5.622 -1.089 -14.537 1.00 73.38 98 THR A O 1
ATOM 781 N N . CYS A 1 99 ? 3.653 -1.611 -13.601 1.00 76.94 99 CYS A N 1
ATOM 782 C CA . CYS A 1 99 ? 3.276 -0.254 -13.222 1.00 76.94 99 CYS A CA 1
ATOM 783 C C . CYS A 1 99 ? 3.147 -0.173 -11.701 1.00 76.94 99 CYS A C 1
ATOM 785 O O . CYS A 1 99 ? 2.906 -1.181 -11.040 1.00 76.94 99 CYS A O 1
ATOM 787 N N . ALA A 1 100 ? 3.312 1.016 -11.128 1.00 79.81 100 ALA A N 1
ATOM 788 C CA . ALA A 1 100 ? 3.115 1.195 -9.700 1.00 79.81 100 ALA A CA 1
ATOM 789 C C . ALA A 1 100 ? 2.379 2.500 -9.406 1.00 79.81 100 ALA A C 1
ATOM 791 O O . ALA A 1 100 ? 2.690 3.533 -9.998 1.00 79.81 100 ALA A O 1
ATOM 792 N N . ARG A 1 101 ? 1.407 2.463 -8.493 1.00 84.44 101 ARG A N 1
ATOM 793 C CA . ARG A 1 101 ? 0.607 3.619 -8.070 1.00 84.44 101 ARG A CA 1
ATOM 794 C C . ARG A 1 101 ? 0.690 3.774 -6.550 1.00 84.44 101 ARG A C 1
ATOM 796 O O . ARG A 1 101 ? 0.644 2.755 -5.859 1.00 84.44 101 ARG A O 1
ATOM 803 N N . PRO A 1 102 ? 0.823 5.007 -6.034 1.00 84.44 102 PRO A N 1
ATOM 804 C CA . PRO A 1 102 ? 0.994 5.232 -4.605 1.00 84.44 102 PRO A CA 1
ATOM 805 C C . PRO A 1 102 ? -0.259 4.836 -3.818 1.00 84.44 102 PRO A C 1
ATOM 807 O O . PRO A 1 102 ? -1.362 4.847 -4.361 1.00 84.44 102 PRO A O 1
ATOM 810 N N . ILE A 1 103 ? -0.085 4.514 -2.540 1.00 91.31 103 ILE A N 1
ATOM 811 C CA . ILE A 1 103 ? -1.184 4.322 -1.584 1.00 91.31 103 ILE A CA 1
ATOM 812 C C . ILE A 1 103 ? -1.145 5.465 -0.570 1.00 91.31 103 ILE A C 1
ATOM 814 O O . ILE A 1 103 ? -0.072 5.825 -0.079 1.00 91.31 103 ILE A O 1
ATOM 818 N N . SER A 1 104 ? -2.315 6.010 -0.239 1.00 94.12 104 SER A N 1
ATOM 819 C CA . SER A 1 104 ? -2.470 7.033 0.801 1.00 94.12 104 SER A CA 1
ATOM 820 C C . SER A 1 104 ? -3.457 6.564 1.862 1.00 94.12 104 SER A C 1
ATOM 822 O O . SER A 1 104 ? -4.592 6.230 1.547 1.00 94.12 104 SER A O 1
ATOM 824 N N . ILE A 1 105 ? -3.051 6.561 3.124 1.00 94.75 105 ILE A N 1
ATOM 825 C CA . ILE A 1 105 ? -3.899 6.237 4.272 1.00 94.75 105 ILE A CA 1
ATOM 826 C C . ILE A 1 105 ? -3.949 7.477 5.166 1.00 94.75 105 ILE A C 1
ATOM 828 O O . ILE A 1 105 ? -2.905 7.986 5.566 1.00 94.75 105 ILE A O 1
ATOM 832 N N . GLY A 1 106 ? -5.150 7.998 5.421 1.00 93.94 106 GLY A N 1
ATOM 833 C CA . GLY A 1 106 ? -5.380 9.187 6.246 1.00 93.94 106 GLY A CA 1
ATOM 834 C C . GLY A 1 106 ? -5.140 8.956 7.741 1.00 93.94 106 GLY A C 1
ATOM 835 O O . GLY A 1 106 ? -4.865 7.842 8.169 1.00 93.94 106 GLY A O 1
ATOM 836 N N . GLU A 1 107 ? -5.254 10.018 8.538 1.00 88.69 107 GLU A N 1
ATOM 837 C CA . GLU A 1 107 ? -5.124 9.951 10.002 1.00 88.69 107 GLU A CA 1
ATOM 838 C C . GLU A 1 107 ? -6.297 9.222 10.678 1.00 88.69 107 GLU A C 1
ATOM 840 O O . GLU A 1 107 ? -7.408 9.184 10.143 1.00 88.69 107 GLU A O 1
ATOM 845 N N . ASN A 1 108 ? -6.054 8.670 11.871 1.00 89.69 108 ASN A N 1
ATOM 846 C CA . ASN A 1 108 ? -7.039 7.957 12.701 1.00 89.69 108 ASN A CA 1
ATOM 847 C C . ASN A 1 108 ? -7.713 6.754 12.005 1.00 89.69 108 ASN A C 1
ATOM 849 O O . ASN A 1 108 ? -8.823 6.360 12.368 1.00 89.69 108 ASN A O 1
ATOM 853 N N . VAL A 1 109 ? -7.075 6.174 10.984 1.00 97.69 109 VAL A N 1
ATOM 854 C CA . VAL A 1 109 ? -7.613 5.007 10.276 1.00 97.69 109 VAL A CA 1
ATOM 855 C C . VAL A 1 109 ? -7.342 3.731 11.071 1.00 97.69 109 VAL A C 1
ATOM 857 O O . VAL A 1 109 ? -6.251 3.539 11.601 1.00 97.69 109 VAL A O 1
ATOM 860 N N . TRP A 1 110 ? -8.297 2.801 11.096 1.00 96.44 110 TRP A N 1
ATOM 861 C CA . TRP A 1 110 ? -8.047 1.429 11.544 1.00 96.44 110 TRP A CA 1
ATOM 862 C C . TRP A 1 110 ? -8.142 0.450 10.375 1.00 96.44 110 TRP A C 1
ATOM 864 O O . TRP A 1 110 ? -9.210 0.261 9.797 1.00 96.44 110 TRP A O 1
ATOM 874 N N . ILE A 1 111 ? -7.029 -0.208 10.051 1.00 94.81 111 ILE A N 1
ATOM 875 C CA . ILE A 1 111 ? -6.964 -1.300 9.080 1.00 94.81 111 ILE A CA 1
ATOM 876 C C . ILE A 1 111 ? -7.017 -2.635 9.829 1.00 94.81 111 ILE A C 1
ATOM 878 O O . ILE A 1 111 ? -6.100 -2.998 10.565 1.00 94.81 111 ILE A O 1
ATOM 882 N N . GLY A 1 112 ? -8.114 -3.361 9.643 1.00 90.75 112 GLY A N 1
ATOM 883 C CA . GLY A 1 112 ? -8.390 -4.667 10.227 1.00 90.75 112 GLY A CA 1
ATOM 884 C C . GLY A 1 112 ? -7.484 -5.776 9.689 1.00 90.75 112 GLY A C 1
ATOM 885 O O . GLY A 1 112 ? -6.796 -5.627 8.680 1.00 90.75 112 GLY A O 1
ATOM 886 N N . GLY A 1 113 ? -7.459 -6.906 10.399 1.00 84.19 113 GLY A N 1
ATOM 887 C CA . GLY A 1 113 ? -6.530 -7.995 10.097 1.00 84.19 113 GLY A CA 1
ATOM 888 C C . GLY A 1 113 ? -6.788 -8.627 8.728 1.00 84.19 113 GLY A C 1
ATOM 889 O O . GLY A 1 113 ? -7.939 -8.805 8.327 1.00 84.19 113 GLY A O 1
ATOM 890 N N . GLY A 1 114 ? -5.714 -8.982 8.021 1.00 81.31 114 GLY A N 1
ATOM 891 C CA . GLY A 1 114 ? -5.796 -9.640 6.713 1.00 81.31 114 GLY A CA 1
ATOM 892 C C . GLY A 1 114 ? -6.263 -8.744 5.560 1.00 81.31 114 GLY A C 1
ATOM 893 O O . GLY A 1 114 ? -6.605 -9.267 4.500 1.00 81.31 114 GLY A O 1
ATOM 894 N N . VAL A 1 115 ? -6.328 -7.421 5.749 1.00 95.50 115 VAL A N 1
ATOM 895 C CA . VAL A 1 115 ? -6.723 -6.494 4.680 1.00 95.50 115 VAL A CA 1
ATOM 896 C C . VAL A 1 115 ? -5.646 -6.409 3.602 1.00 95.50 115 VAL A C 1
ATOM 898 O O . VAL A 1 115 ? -4.465 -6.256 3.900 1.00 95.50 115 VAL A O 1
ATOM 901 N N . ILE A 1 116 ? -6.074 -6.437 2.342 1.00 95.75 116 ILE A N 1
ATOM 902 C CA . ILE A 1 116 ? -5.215 -6.209 1.178 1.00 95.75 116 ILE A CA 1
ATOM 903 C C . ILE A 1 116 ? -5.593 -4.874 0.540 1.00 95.75 116 ILE A C 1
ATOM 905 O O . ILE A 1 116 ? -6.740 -4.701 0.135 1.00 95.75 116 ILE A O 1
ATOM 909 N N . VAL A 1 117 ? -4.650 -3.944 0.408 1.00 96.44 117 VAL A N 1
ATOM 910 C CA . VAL A 1 117 ? -4.850 -2.651 -0.261 1.00 96.44 117 VAL A CA 1
ATOM 911 C C . VAL A 1 117 ? -4.148 -2.661 -1.613 1.00 96.44 117 VAL A C 1
ATOM 913 O O . VAL A 1 117 ? -2.941 -2.886 -1.691 1.00 96.44 117 VAL A O 1
ATOM 916 N N . LEU A 1 118 ? -4.914 -2.442 -2.683 1.00 96.94 118 LEU A N 1
ATOM 917 C CA . LEU A 1 118 ? -4.408 -2.486 -4.053 1.00 96.94 118 LEU A CA 1
ATOM 918 C C . LEU A 1 118 ? -3.782 -1.152 -4.508 1.00 96.94 118 LEU A C 1
ATOM 920 O O . LEU A 1 118 ? -4.033 -0.106 -3.905 1.00 96.94 118 LEU A O 1
ATOM 924 N N . PRO A 1 119 ? -3.009 -1.162 -5.613 1.00 94.44 119 PRO A N 1
ATOM 925 C CA . PRO A 1 119 ? -2.298 0.022 -6.085 1.00 94.44 119 PRO A CA 1
ATOM 926 C C . PRO A 1 119 ? -3.205 1.213 -6.359 1.00 94.44 119 PRO A C 1
ATOM 928 O O . PRO A 1 119 ? -4.193 1.075 -7.087 1.00 94.44 119 PRO A O 1
ATOM 931 N N . GLY A 1 120 ? -2.793 2.403 -5.918 1.00 95.31 120 GLY A N 1
ATOM 932 C CA . GLY A 1 120 ? -3.481 3.658 -6.232 1.00 95.31 120 GLY A CA 1
ATOM 933 C C . GLY A 1 120 ? -4.615 4.023 -5.281 1.00 95.31 120 GLY A C 1
ATOM 934 O O . GLY A 1 120 ? -5.310 4.992 -5.561 1.00 95.31 120 GLY A O 1
ATOM 935 N N . VAL A 1 121 ? -4.832 3.247 -4.217 1.00 98.25 121 VAL A N 1
ATOM 936 C CA . VAL A 1 121 ? -5.937 3.463 -3.280 1.00 98.25 121 VAL A CA 1
ATOM 937 C C . VAL A 1 121 ? -5.622 4.576 -2.282 1.00 98.25 121 VAL A C 1
ATOM 939 O O . VAL A 1 121 ? -4.546 4.612 -1.679 1.00 98.25 121 VAL A O 1
ATOM 942 N N . THR A 1 122 ? -6.621 5.423 -2.042 1.00 98.62 122 THR A N 1
ATOM 943 C CA . THR A 1 122 ? -6.689 6.357 -0.918 1.00 98.62 122 THR A CA 1
ATOM 944 C C . THR A 1 122 ? -7.724 5.897 0.110 1.00 98.62 122 THR A C 1
ATOM 946 O O . THR A 1 122 ? -8.893 5.711 -0.220 1.00 98.62 122 THR A O 1
ATOM 949 N N . ILE A 1 123 ? -7.321 5.742 1.372 1.00 98.69 123 ILE A N 1
ATOM 950 C CA . ILE A 1 123 ? -8.218 5.500 2.508 1.00 98.69 123 ILE A CA 1
ATOM 951 C C . ILE A 1 123 ? -8.354 6.803 3.292 1.00 98.69 123 ILE A C 1
ATOM 953 O O . ILE A 1 123 ? -7.374 7.316 3.832 1.00 98.69 123 ILE A O 1
ATOM 957 N N . GLY A 1 124 ? -9.564 7.356 3.332 1.00 98.69 124 GLY A N 1
ATOM 958 C CA . GLY A 1 124 ? -9.856 8.619 3.997 1.00 98.69 124 GLY A CA 1
ATOM 959 C C . GLY A 1 124 ? -9.696 8.550 5.516 1.00 98.69 124 GLY A C 1
ATOM 960 O O . GLY A 1 124 ? -9.907 7.503 6.126 1.00 98.69 124 GLY A O 1
ATOM 961 N N . ARG A 1 125 ? -9.361 9.695 6.120 1.00 98.56 125 ARG A N 1
ATOM 962 C CA . ARG A 1 125 ? -9.247 9.881 7.578 1.00 98.56 125 ARG A CA 1
ATOM 963 C C . ARG A 1 125 ? -10.464 9.358 8.346 1.00 98.56 125 ARG A C 1
ATOM 965 O O . ARG A 1 125 ? -11.568 9.339 7.804 1.00 98.56 125 ARG A O 1
ATOM 972 N N . ASP A 1 126 ? -10.255 8.975 9.602 1.00 98.44 126 ASP A N 1
ATOM 973 C CA . ASP A 1 126 ? -11.307 8.536 10.533 1.00 98.44 126 ASP A CA 1
ATOM 974 C C . ASP A 1 126 ? -12.104 7.299 10.045 1.00 98.44 126 ASP A C 1
ATOM 976 O O . ASP A 1 126 ? -13.220 7.041 10.495 1.00 98.44 126 ASP A O 1
ATOM 980 N N . SER A 1 127 ? -11.553 6.530 9.097 1.00 98.75 127 SER A N 1
ATOM 981 C CA . SER A 1 127 ? -12.209 5.345 8.526 1.00 98.75 127 SER A CA 1
ATOM 982 C C . SER A 1 127 ? -11.767 4.049 9.193 1.00 98.75 127 SER A C 1
ATOM 984 O O . SER A 1 127 ? -10.630 3.902 9.639 1.00 98.75 127 SER A O 1
ATOM 986 N N . VAL A 1 128 ? -12.647 3.052 9.169 1.00 98.69 128 VAL A N 1
ATOM 987 C CA . VAL A 1 128 ? -12.349 1.681 9.591 1.00 98.69 128 VAL A CA 1
ATOM 988 C C . VAL A 1 128 ? -12.460 0.757 8.387 1.00 98.69 128 VAL A C 1
ATOM 990 O O . VAL A 1 128 ? -13.505 0.691 7.747 1.00 98.69 128 VAL A O 1
ATOM 993 N N . VAL A 1 129 ? -11.409 -0.003 8.099 1.00 98.69 129 VAL A N 1
ATOM 994 C CA . VAL A 1 129 ? -11.416 -1.054 7.080 1.00 98.69 129 VAL A CA 1
ATOM 995 C C . VAL A 1 129 ? -11.430 -2.405 7.782 1.00 98.69 129 VAL A C 1
ATOM 997 O O . VAL A 1 129 ? -10.407 -2.848 8.287 1.00 98.69 129 VAL A O 1
ATOM 1000 N N . GLY A 1 130 ? -12.577 -3.077 7.844 1.00 96.56 130 GLY A N 1
ATOM 1001 C CA . GLY A 1 130 ? -12.626 -4.467 8.307 1.00 96.56 130 GLY A CA 1
ATOM 1002 C C . GLY A 1 130 ? -12.037 -5.431 7.271 1.00 96.56 130 GLY A C 1
ATOM 1003 O O . GLY A 1 130 ? -11.721 -5.033 6.152 1.00 96.56 130 GLY A O 1
ATOM 1004 N N . ALA A 1 131 ? -11.895 -6.708 7.640 1.00 92.12 131 ALA A N 1
ATOM 1005 C CA . ALA A 1 131 ? -11.260 -7.727 6.798 1.00 92.12 131 ALA A CA 1
ATOM 1006 C C . ALA A 1 131 ? -11.795 -7.718 5.348 1.00 92.12 131 ALA A C 1
ATOM 1008 O O . ALA A 1 131 ? -13.013 -7.717 5.123 1.00 92.12 131 ALA A O 1
ATOM 1009 N N . GLY A 1 132 ? -10.888 -7.705 4.362 1.00 96.00 132 GLY A N 1
ATOM 1010 C CA . GLY A 1 132 ? -11.278 -7.539 2.964 1.00 96.00 132 GLY A CA 1
ATOM 1011 C C . GLY A 1 132 ? -10.165 -7.143 1.989 1.00 96.00 132 GLY A C 1
ATOM 1012 O O . GLY A 1 132 ? -8.987 -7.110 2.336 1.00 96.00 132 GLY A O 1
ATOM 1013 N N . VAL A 1 133 ? -10.559 -6.837 0.749 1.00 98.50 133 VAL A N 1
ATOM 1014 C CA . VAL A 1 133 ? -9.657 -6.393 -0.332 1.00 98.50 133 VAL A CA 1
ATOM 1015 C C . VAL A 1 133 ? -10.092 -5.019 -0.831 1.00 98.50 133 VAL A C 1
ATOM 1017 O O . VAL A 1 133 ? -11.131 -4.877 -1.477 1.00 98.50 133 VAL A O 1
ATOM 1020 N N . VAL A 1 134 ? -9.293 -3.995 -0.555 1.00 98.50 134 VAL A N 1
ATOM 1021 C CA . VAL A 1 134 ? -9.547 -2.610 -0.948 1.00 98.50 134 VAL A CA 1
ATOM 1022 C C . VAL A 1 134 ? -9.058 -2.385 -2.372 1.00 98.50 134 VAL A C 1
ATOM 1024 O O . VAL A 1 134 ? -7.863 -2.270 -2.635 1.00 98.50 134 VAL A O 1
ATOM 1027 N N . THR A 1 135 ? -10.007 -2.336 -3.305 1.00 98.06 135 THR A N 1
ATOM 1028 C CA . THR A 1 135 ? -9.740 -2.166 -4.742 1.00 98.06 135 THR A CA 1
ATOM 1029 C C . THR A 1 135 ? -9.950 -0.735 -5.238 1.00 98.06 135 THR A C 1
ATOM 1031 O O . THR A 1 135 ? -9.649 -0.442 -6.392 1.00 98.06 135 THR A O 1
ATOM 1034 N N . GLN A 1 136 ? -10.559 0.121 -4.418 1.00 98.00 136 GLN A N 1
ATOM 1035 C CA . GLN A 1 136 ? -10.964 1.491 -4.733 1.00 98.00 136 GLN A CA 1
ATOM 1036 C C . GLN A 1 136 ? -10.854 2.355 -3.478 1.00 98.00 136 GLN A C 1
ATOM 1038 O O . GLN A 1 136 ? -10.811 1.818 -2.369 1.00 98.00 136 GLN A O 1
ATOM 1043 N N . ASP A 1 137 ? -10.835 3.671 -3.669 1.00 98.62 137 ASP A N 1
ATOM 1044 C CA . ASP A 1 137 ? -10.752 4.635 -2.577 1.00 98.62 137 ASP A CA 1
ATOM 1045 C C . ASP A 1 137 ? -11.889 4.457 -1.565 1.00 98.62 137 ASP A C 1
ATOM 1047 O O . ASP A 1 137 ? -13.040 4.182 -1.920 1.00 98.62 137 ASP A O 1
ATOM 1051 N N . ILE A 1 138 ? -11.548 4.635 -0.291 1.00 98.62 138 ILE A N 1
ATOM 1052 C CA . ILE A 1 138 ? -12.480 4.599 0.832 1.00 98.62 138 ILE A CA 1
ATOM 1053 C C . ILE A 1 138 ? -12.714 6.041 1.298 1.00 98.62 138 ILE A C 1
ATOM 1055 O O . ILE A 1 138 ? -11.745 6.711 1.664 1.00 98.62 138 ILE A O 1
ATOM 1059 N N . PRO A 1 139 ? -13.963 6.545 1.290 1.00 98.56 139 PRO A N 1
ATOM 1060 C CA . PRO A 1 139 ? -14.267 7.884 1.783 1.00 98.56 139 PRO A CA 1
ATOM 1061 C C . PRO A 1 139 ? -13.896 8.053 3.264 1.00 98.56 139 PRO A C 1
ATOM 1063 O O . PRO A 1 139 ? -13.953 7.072 4.002 1.00 98.56 139 PRO A O 1
ATOM 1066 N N . PRO A 1 140 ? -13.572 9.274 3.722 1.00 98.75 140 PRO A N 1
ATOM 1067 C CA . PRO A 1 140 ? -13.380 9.560 5.142 1.00 98.75 140 PRO A CA 1
ATOM 1068 C C . PRO A 1 140 ? -14.594 9.196 6.007 1.00 98.75 140 PRO A C 1
ATOM 1070 O O . PRO A 1 140 ? -15.732 9.313 5.551 1.00 98.75 140 PRO A O 1
ATOM 1073 N N . GLY A 1 141 ? -14.350 8.833 7.268 1.00 98.56 141 GLY A N 1
ATOM 1074 C CA . GLY A 1 141 ? -15.398 8.650 8.275 1.00 98.56 141 GLY A CA 1
ATOM 1075 C C . GLY A 1 141 ? -16.365 7.510 7.966 1.00 98.56 141 GLY A C 1
ATOM 1076 O O . GLY A 1 141 ? -17.561 7.634 8.228 1.00 98.56 141 GLY A O 1
ATOM 1077 N N . CYS A 1 142 ? -15.892 6.414 7.363 1.00 98.25 142 CYS A N 1
ATOM 1078 C CA . CYS A 1 142 ? -16.751 5.274 7.053 1.00 98.25 142 CYS A CA 1
ATOM 1079 C C . CYS A 1 142 ? -16.179 3.931 7.515 1.00 98.25 142 CYS A C 1
ATOM 1081 O O . CYS A 1 142 ? -14.972 3.748 7.669 1.00 98.25 142 CYS A O 1
ATOM 1083 N N . LEU A 1 143 ? -17.077 2.967 7.716 1.00 98.62 143 LEU A N 1
ATOM 1084 C CA . LEU A 1 143 ? -16.736 1.554 7.817 1.00 98.62 143 LEU A CA 1
ATOM 1085 C C . LEU A 1 143 ? -16.758 0.947 6.413 1.00 98.62 143 LEU A C 1
ATOM 1087 O O . LEU A 1 143 ? -17.808 0.953 5.767 1.00 98.62 143 LEU A O 1
ATOM 1091 N N . ALA A 1 144 ? -15.646 0.363 5.976 1.00 98.69 144 ALA A N 1
ATOM 1092 C CA . ALA A 1 144 ? -15.539 -0.405 4.743 1.00 98.69 144 ALA A CA 1
ATOM 1093 C C . ALA A 1 144 ? -15.176 -1.869 5.022 1.00 98.69 144 ALA A C 1
ATOM 1095 O O . ALA A 1 144 ? -14.270 -2.139 5.803 1.00 98.69 144 ALA A O 1
ATOM 1096 N N . ILE A 1 145 ? -15.869 -2.821 4.391 1.00 98.38 145 ILE A N 1
ATOM 1097 C CA . ILE A 1 145 ? -15.635 -4.268 4.581 1.00 98.38 145 ILE A CA 1
ATOM 1098 C C . ILE A 1 145 ? -15.845 -5.055 3.283 1.00 98.38 145 ILE A C 1
ATOM 1100 O O . ILE A 1 145 ? -16.553 -4.589 2.386 1.00 98.38 145 ILE A O 1
ATOM 1104 N N . GLY A 1 146 ? -15.291 -6.272 3.213 1.00 97.69 146 GLY A N 1
ATOM 1105 C CA . GLY A 1 146 ? -15.601 -7.266 2.178 1.00 97.69 146 GLY A CA 1
ATOM 1106 C C . GLY A 1 146 ? -14.557 -7.407 1.065 1.00 97.69 146 GLY A C 1
ATOM 1107 O O . GLY A 1 146 ? -13.516 -6.762 1.056 1.00 97.69 146 GLY A O 1
ATOM 1108 N N . ASN A 1 147 ? -14.826 -8.289 0.103 1.00 97.38 147 ASN A N 1
ATOM 1109 C CA . ASN A 1 147 ? -13.995 -8.472 -1.087 1.00 97.38 147 ASN A CA 1
ATOM 1110 C C . ASN A 1 147 ? -14.880 -8.410 -2.348 1.00 97.38 147 ASN A C 1
ATOM 1112 O O . ASN A 1 147 ? -15.610 -9.369 -2.608 1.00 97.38 147 ASN A O 1
ATOM 1116 N N . PRO A 1 148 ? -14.835 -7.312 -3.122 1.00 97.50 148 PRO A N 1
ATOM 1117 C CA . PRO A 1 148 ? -14.063 -6.092 -2.858 1.00 97.50 148 PRO A CA 1
ATOM 1118 C C . PRO A 1 148 ? -14.670 -5.255 -1.713 1.00 97.50 148 PRO A C 1
ATOM 1120 O O . PRO A 1 148 ? -15.885 -5.267 -1.515 1.00 97.50 148 PRO A O 1
ATOM 1123 N N . CYS A 1 149 ? -13.842 -4.501 -0.980 1.00 97.88 149 CYS A N 1
ATOM 1124 C CA . CYS A 1 149 ? -14.299 -3.637 0.110 1.00 97.88 149 CYS A CA 1
ATOM 1125 C C . CYS A 1 149 ? -15.282 -2.584 -0.407 1.00 97.88 149 CYS A C 1
ATOM 1127 O O . CYS A 1 149 ? -15.068 -1.968 -1.458 1.00 97.88 149 CYS A O 1
ATOM 1129 N N . ARG A 1 150 ? -16.352 -2.349 0.352 1.00 98.00 150 ARG A N 1
ATOM 1130 C CA . ARG A 1 150 ? -17.321 -1.273 0.114 1.00 98.00 150 ARG A CA 1
ATOM 1131 C C . ARG A 1 150 ? -17.578 -0.527 1.409 1.00 98.00 150 ARG A C 1
ATOM 1133 O O . ARG A 1 150 ? -17.664 -1.162 2.455 1.00 98.00 150 ARG A O 1
ATOM 1140 N N . ALA A 1 151 ? -17.726 0.793 1.325 1.00 97.69 151 ALA A N 1
ATOM 1141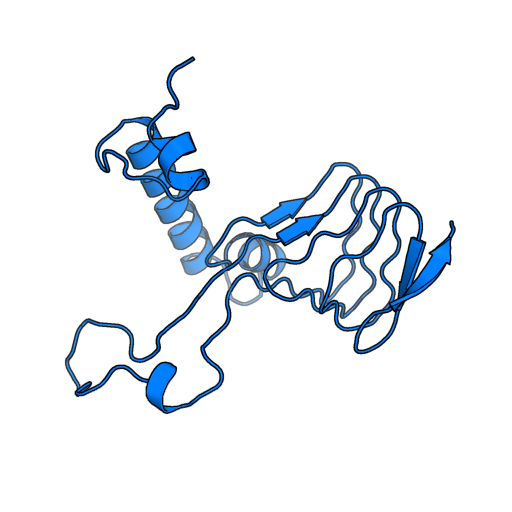 C CA . ALA A 1 151 ? -18.240 1.585 2.434 1.00 97.69 151 ALA A CA 1
ATOM 1142 C C . ALA A 1 151 ? -19.679 1.136 2.735 1.00 97.69 151 ALA A C 1
ATOM 1144 O O . ALA A 1 151 ? -20.541 1.189 1.858 1.00 97.69 151 ALA A O 1
ATOM 1145 N N . VAL A 1 152 ? -19.917 0.645 3.950 1.00 97.81 152 VAL A N 1
ATOM 1146 C CA . VAL A 1 152 ? -21.211 0.085 4.375 1.00 97.81 152 VAL A CA 1
ATOM 1147 C C . VAL A 1 152 ? -21.982 1.011 5.311 1.00 97.81 152 VAL A C 1
ATOM 1149 O O . VAL A 1 152 ? -23.200 0.886 5.404 1.00 97.81 152 VAL A O 1
ATOM 1152 N N . LYS A 1 153 ? -21.302 1.936 5.999 1.00 95.25 153 LYS A N 1
ATOM 1153 C CA . LYS A 1 153 ? -21.925 3.008 6.791 1.00 95.25 153 LYS A CA 1
ATOM 1154 C C . LYS A 1 153 ? -20.923 4.108 7.145 1.00 95.25 153 LYS A C 1
ATOM 1156 O O . LYS A 1 153 ? -19.720 3.858 7.137 1.00 95.25 153 LYS A O 1
ATOM 1161 N N . ASN A 1 154 ? -21.439 5.271 7.532 1.00 98.00 154 ASN A N 1
ATOM 1162 C CA . ASN A 1 154 ? -20.658 6.349 8.144 1.00 98.00 154 ASN A CA 1
ATOM 1163 C C . ASN A 1 154 ? -20.403 6.063 9.638 1.00 98.00 154 ASN A C 1
ATOM 1165 O O . ASN A 1 154 ? -21.125 5.255 10.240 1.00 98.00 154 ASN A O 1
ATOM 1169 N N . LEU A 1 155 ? -19.379 6.704 10.205 1.00 93.00 155 LEU A N 1
ATOM 1170 C CA . LEU A 1 155 ? -18.939 6.594 11.601 1.00 93.00 155 LEU A CA 1
ATOM 1171 C C . LEU A 1 155 ? -19.149 7.899 12.374 1.00 93.00 155 LEU A C 1
ATOM 1173 O O . LEU A 1 155 ? -19.056 8.978 11.748 1.00 93.00 155 LEU A O 1
#

Foldseek 3Di:
DDDAQVRCVVVVHDHDCPPPVNVVVVVVLVVLVVQLVPDDPPPVVSNQVNDEPDAEAAEAQEAEDEQEAEYFKDFDPDPVRFADPPDDPPDPDDGTDMDGAYEAEYANEYEEHNEYEYHNEYEADCEYEYHEYDPHYHHHQFYWYYHHTDGPGGD

Organism: NCBI:txid1796622

Radius of gyration: 18.11 Å; chains: 1; bounding box: 44×44×42 Å

Secondary structure (DSSP, 8-state):
-PPPHHHHHHHT----TTSHHHHHHHHHHHHHHHHHHTS-TT-HHHHHTT--SS-EEE-TT-EE-TT-EE--EE--SSHHHHBPTT--TT-SS-SB--EE--EEE-TT-EE-TT-EE-TT-EE-TT-EEEEEEE-S-B-TTEEEEETTTEEEEE-

Sequence (155 aa):
MNKDELQKCHDGENFIANAPEIVSMIKNARRLTRMYNSSEYDAVDVRQSILDCNKIVIGDNTLIASNVQLYTAAHPLKAGERLVEGWHPPMSRPFFHTCARPISIGENVWIGGGVIVLPGVTIGRDSVVGAGVVTQDIPPGCLAIGNPCRAVKNL

pLDDT: mean 79.73, std 16.3, range [39.44, 98.75]